Protein AF-A0A4P9YHD1-F1 (afdb_monomer_lite)

Organism: Rozella allomycis (strain CSF55) (NCBI:txid988480)

InterPro domains:
  IPR016024 Armadillo-type fold [SSF48371] (55-137)

Structure (mmCIF, N/CA/C/O backbone):
data_AF-A0A4P9YHD1-F1
#
_entry.id   AF-A0A4P9YHD1-F1
#
loop_
_atom_site.group_PDB
_atom_site.id
_atom_site.type_symbol
_atom_site.label_atom_id
_atom_site.label_alt_id
_atom_site.label_comp_id
_atom_site.label_asym_id
_atom_site.label_entity_id
_atom_site.label_seq_id
_atom_site.pdbx_PDB_ins_code
_atom_site.Cartn_x
_atom_site.Cartn_y
_atom_site.Cartn_z
_atom_site.occupancy
_atom_site.B_iso_or_equiv
_atom_site.auth_seq_id
_atom_site.auth_comp_id
_atom_site.auth_asym_id
_atom_site.auth_atom_id
_atom_site.pdbx_PDB_model_num
ATOM 1 N N . MET A 1 1 ? -24.245 -12.036 9.661 1.00 48.47 1 MET A N 1
ATOM 2 C CA . MET A 1 1 ? -23.601 -11.297 8.546 1.00 48.47 1 MET A CA 1
ATOM 3 C C . MET A 1 1 ? -22.104 -11.105 8.790 1.00 48.47 1 MET A C 1
ATOM 5 O O . MET A 1 1 ? -21.337 -11.558 7.953 1.00 48.47 1 MET A O 1
ATOM 9 N N . ASN A 1 2 ? -21.682 -10.546 9.935 1.00 51.69 2 ASN A N 1
ATOM 10 C CA . ASN A 1 2 ? -20.258 -10.314 10.263 1.00 51.69 2 ASN A CA 1
ATOM 11 C C . ASN A 1 2 ? -19.382 -11.577 10.197 1.00 51.69 2 ASN A C 1
ATOM 13 O O . ASN A 1 2 ? -18.277 -11.532 9.668 1.00 51.69 2 ASN A O 1
ATOM 17 N N . GLU A 1 3 ? -19.901 -12.717 10.653 1.00 52.56 3 GLU A N 1
ATOM 18 C CA . GLU A 1 3 ? -19.161 -13.985 10.692 1.00 52.56 3 GLU A CA 1
ATOM 19 C C . GLU A 1 3 ? -18.815 -14.524 9.288 1.00 52.56 3 GLU A C 1
ATOM 21 O O . GLU A 1 3 ? -17.704 -14.989 9.045 1.00 52.56 3 GLU A O 1
ATOM 26 N N . VAL A 1 4 ? -19.728 -14.360 8.322 1.00 53.47 4 VAL A N 1
ATOM 27 C CA . VAL A 1 4 ? -19.532 -14.774 6.921 1.00 53.47 4 VAL A CA 1
ATOM 28 C C . VAL A 1 4 ? -18.508 -13.874 6.226 1.00 53.47 4 VAL A C 1
ATOM 30 O O . VAL A 1 4 ? -17.632 -14.366 5.518 1.00 53.47 4 VAL A O 1
ATOM 33 N N . CYS A 1 5 ? -18.555 -12.560 6.468 1.00 52.31 5 CYS A N 1
ATOM 34 C CA . CYS A 1 5 ? -17.546 -11.633 5.954 1.00 52.31 5 CYS A CA 1
ATOM 35 C C . CYS A 1 5 ? -16.158 -11.928 6.548 1.00 52.31 5 CYS A C 1
ATOM 37 O O . CYS A 1 5 ? -15.180 -11.991 5.801 1.00 52.31 5 CYS A O 1
ATOM 39 N N . GLY A 1 6 ? -16.074 -12.195 7.856 1.00 55.16 6 GLY A N 1
ATOM 40 C CA . GLY A 1 6 ? -14.839 -12.606 8.526 1.00 55.16 6 GLY A CA 1
ATOM 41 C C . GLY A 1 6 ? -14.243 -13.889 7.939 1.00 55.16 6 GLY A C 1
ATOM 42 O O . GLY A 1 6 ? -13.042 -13.940 7.675 1.00 55.16 6 GLY A O 1
ATOM 43 N N . GLN A 1 7 ? -15.077 -14.890 7.638 1.00 56.91 7 GLN A N 1
ATOM 44 C CA . GLN A 1 7 ? -14.653 -16.142 7.000 1.00 56.91 7 GLN A CA 1
ATOM 45 C C . GLN A 1 7 ? -14.219 -15.966 5.539 1.00 56.91 7 GLN A C 1
ATOM 47 O O . GLN A 1 7 ? -13.187 -16.513 5.153 1.00 56.91 7 GLN A O 1
ATOM 52 N N . ILE A 1 8 ? -14.939 -15.174 4.735 1.00 56.19 8 ILE A N 1
ATOM 53 C CA . ILE A 1 8 ? -14.554 -14.857 3.345 1.00 56.19 8 ILE A CA 1
ATOM 54 C C . ILE A 1 8 ? -13.191 -14.168 3.321 1.00 56.19 8 ILE A C 1
ATOM 56 O O . ILE A 1 8 ? -12.336 -14.488 2.496 1.00 56.19 8 ILE A O 1
ATOM 60 N N . ILE A 1 9 ? -12.953 -13.259 4.261 1.00 56.78 9 ILE A N 1
ATOM 61 C CA . ILE A 1 9 ? -11.684 -12.546 4.328 1.00 56.78 9 ILE A CA 1
ATO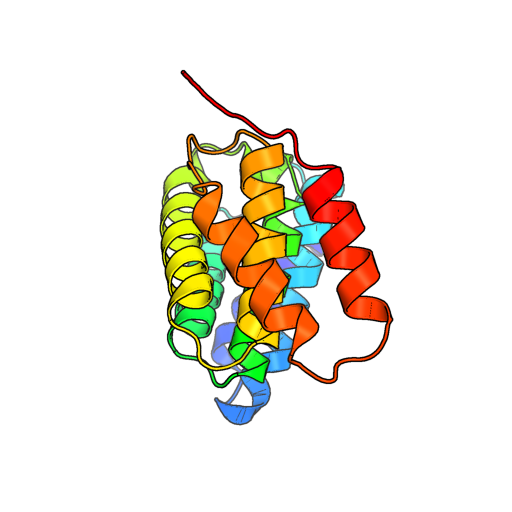M 62 C C . ILE A 1 9 ? -10.588 -13.475 4.835 1.00 56.78 9 ILE A C 1
ATOM 64 O O . ILE A 1 9 ? -9.523 -13.508 4.228 1.00 56.78 9 ILE A O 1
ATOM 68 N N . ARG A 1 10 ? -10.855 -14.328 5.829 1.00 58.41 10 ARG A N 1
ATOM 69 C CA . ARG A 1 10 ? -9.935 -15.411 6.210 1.00 58.41 10 ARG A CA 1
ATOM 70 C C . ARG A 1 10 ? -9.559 -16.285 5.014 1.00 58.41 10 ARG A C 1
ATOM 72 O O . ARG A 1 10 ? -8.376 -16.518 4.809 1.00 58.41 10 ARG A O 1
ATOM 79 N N . LEU A 1 11 ? -10.522 -16.702 4.193 1.00 57.47 11 LEU A N 1
ATOM 80 C CA . LEU A 1 11 ? -10.290 -17.518 2.993 1.00 57.47 11 LEU A CA 1
ATOM 81 C C . LEU A 1 11 ? -9.457 -16.780 1.936 1.00 57.47 11 LEU A C 1
ATOM 83 O O . LEU A 1 11 ? -8.527 -17.351 1.367 1.00 57.47 11 LEU A O 1
ATOM 87 N N . CYS A 1 12 ? -9.718 -15.494 1.705 1.00 58.03 12 CYS A N 1
ATOM 88 C CA . CYS A 1 12 ? -8.925 -14.693 0.774 1.00 58.03 12 CYS A CA 1
ATOM 89 C C . CYS A 1 12 ? -7.511 -14.386 1.296 1.00 58.03 12 CYS A C 1
ATOM 91 O O . CYS A 1 12 ? -6.570 -14.337 0.503 1.00 58.03 12 CYS A O 1
ATOM 93 N N . LEU A 1 13 ? -7.338 -14.225 2.612 1.00 56.81 13 LEU A N 1
ATOM 94 C CA . LEU A 1 13 ? -6.037 -14.041 3.261 1.00 56.81 13 LEU A CA 1
ATOM 95 C C . LEU A 1 13 ? -5.254 -15.368 3.382 1.00 56.81 13 LEU A C 1
ATOM 97 O O . LEU A 1 13 ? -4.023 -15.355 3.376 1.00 56.81 13 LEU A O 1
ATOM 101 N N . LEU A 1 14 ? -5.948 -16.514 3.418 1.00 58.78 14 LEU A N 1
ATOM 102 C CA . LEU A 1 14 ? -5.383 -17.869 3.320 1.00 58.78 14 LEU A CA 1
ATOM 103 C C . LEU A 1 14 ? -4.933 -18.229 1.903 1.00 58.78 14 LEU A C 1
ATOM 105 O O . LEU A 1 14 ? -4.063 -19.081 1.749 1.00 58.78 14 LEU A O 1
ATOM 109 N N . GLY A 1 15 ? -5.440 -17.538 0.875 1.00 53.22 15 GLY A N 1
ATOM 110 C CA . GLY A 1 15 ? -5.019 -17.718 -0.518 1.00 53.22 15 GLY A CA 1
ATOM 111 C C . GLY A 1 15 ? -3.496 -17.683 -0.716 1.00 53.22 15 GLY A C 1
ATOM 112 O O . GLY A 1 15 ? -2.980 -18.299 -1.641 1.00 53.22 15 GLY A O 1
ATOM 113 N N . LYS A 1 16 ? -2.753 -17.065 0.211 1.00 53.22 16 LYS A N 1
ATOM 114 C CA . LYS A 1 16 ? -1.285 -17.076 0.326 1.00 53.22 16 LYS A CA 1
ATOM 115 C C . LYS A 1 16 ? -0.632 -18.463 0.141 1.00 53.22 16 LYS A C 1
ATOM 117 O O . LYS A 1 16 ? 0.528 -18.504 -0.257 1.00 53.22 16 LYS A O 1
ATOM 122 N N . THR A 1 17 ? -1.339 -19.569 0.399 1.00 50.41 17 THR A N 1
ATOM 123 C CA . THR A 1 17 ? -0.821 -20.949 0.286 1.00 50.41 17 THR A CA 1
ATOM 124 C C . THR A 1 17 ? -1.097 -21.652 -1.049 1.00 50.41 17 THR A C 1
ATOM 126 O O . THR A 1 17 ? -0.499 -22.693 -1.298 1.00 50.41 17 THR A O 1
ATOM 129 N N . VAL A 1 18 ? -1.961 -21.112 -1.919 1.00 48.69 18 VAL A N 1
ATOM 130 C CA . VAL A 1 18 ? -2.447 -21.826 -3.125 1.00 48.69 18 VAL A CA 1
ATOM 131 C C . VAL A 1 18 ? -1.884 -21.251 -4.430 1.00 48.69 18 VAL A C 1
ATOM 133 O O . VAL A 1 18 ? -1.933 -21.892 -5.478 1.00 48.69 18 VAL A O 1
ATOM 136 N N . PHE A 1 19 ? -1.322 -20.042 -4.400 1.00 49.66 19 PHE A N 1
ATOM 137 C CA . PHE A 1 19 ? -0.938 -19.340 -5.621 1.00 49.66 19 PHE A CA 1
ATOM 138 C C . PHE A 1 19 ? 0.540 -19.520 -5.963 1.00 49.66 19 PHE A C 1
ATOM 140 O O . PHE A 1 19 ? 1.425 -18.999 -5.287 1.00 49.66 19 PHE A O 1
ATOM 147 N N . ASP A 1 20 ? 0.788 -20.208 -7.078 1.00 51.38 20 ASP A N 1
ATOM 148 C CA . ASP A 1 20 ? 2.100 -20.281 -7.713 1.00 51.38 20 ASP A CA 1
ATOM 149 C C . ASP A 1 20 ? 2.597 -18.869 -8.089 1.00 51.38 20 ASP A C 1
ATOM 151 O O . ASP A 1 20 ? 1.801 -17.968 -8.391 1.00 51.38 20 ASP A O 1
ATOM 155 N N . SER A 1 21 ? 3.916 -18.674 -8.085 1.00 52.84 21 SER A N 1
ATOM 156 C CA . SER A 1 21 ? 4.628 -17.393 -8.247 1.00 52.84 21 SER A CA 1
ATOM 157 C C . SER A 1 21 ? 4.187 -16.562 -9.466 1.00 52.84 21 SER A C 1
ATOM 159 O O . SER A 1 21 ? 4.217 -15.328 -9.435 1.00 52.84 21 SER A O 1
ATOM 161 N N . LYS A 1 22 ? 3.696 -17.224 -10.521 1.00 53.00 22 LYS A N 1
ATOM 162 C CA . LYS A 1 22 ? 3.168 -16.606 -11.751 1.00 53.00 22 LYS A CA 1
ATOM 163 C C . LYS A 1 22 ? 1.755 -16.017 -11.601 1.00 53.00 22 LYS A C 1
ATOM 165 O O . LYS A 1 22 ? 1.354 -15.181 -12.409 1.00 53.00 22 LYS A O 1
ATOM 170 N N . SER A 1 23 ? 1.002 -16.401 -10.569 1.00 61.12 23 SER A N 1
ATOM 171 C CA . SER A 1 23 ? -0.403 -16.006 -10.362 1.00 61.12 23 SER A CA 1
ATOM 172 C C . SER A 1 23 ? -0.626 -14.988 -9.234 1.00 61.12 23 SER A C 1
ATOM 174 O O . SER A 1 23 ? -1.745 -14.494 -9.082 1.00 61.12 23 SER A O 1
ATOM 176 N N . LEU A 1 24 ? 0.434 -14.580 -8.520 1.00 67.31 24 LEU A N 1
ATOM 177 C CA . LEU A 1 24 ? 0.394 -13.706 -7.327 1.00 67.31 24 LEU A CA 1
ATOM 178 C C . LEU A 1 24 ? -0.240 -12.318 -7.544 1.00 67.31 24 LEU A C 1
ATOM 180 O O . LEU A 1 24 ? -0.561 -11.614 -6.587 1.00 67.31 24 LEU A O 1
ATOM 184 N N . SER A 1 25 ? -0.489 -11.932 -8.795 1.00 67.31 25 SER A N 1
ATOM 185 C CA . SER A 1 25 ? -1.193 -10.695 -9.132 1.00 67.31 25 SER A CA 1
ATOM 186 C C . SER A 1 25 ? -2.681 -10.702 -8.730 1.00 67.31 25 SER A C 1
ATOM 188 O O . SER A 1 25 ? -3.173 -9.673 -8.263 1.00 67.31 25 SER A O 1
ATOM 190 N N . HIS A 1 26 ? -3.397 -11.825 -8.848 1.00 76.56 26 HIS A N 1
ATOM 191 C CA . HIS A 1 26 ? -4.824 -11.913 -8.484 1.00 76.56 26 HIS A CA 1
ATOM 192 C C . HIS A 1 26 ? -5.068 -11.896 -6.967 1.00 76.56 26 HIS A C 1
ATOM 194 O O . HIS A 1 26 ? -5.940 -11.146 -6.525 1.00 76.56 26 HIS A O 1
ATOM 200 N N . PRO A 1 27 ? -4.279 -12.620 -6.151 1.00 76.19 27 PRO A N 1
ATOM 201 C CA . PRO A 1 27 ? -4.409 -12.600 -4.695 1.00 76.19 27 PRO A CA 1
ATOM 202 C C . PRO A 1 27 ? -4.184 -11.211 -4.114 1.00 76.19 27 PRO A C 1
ATOM 204 O O . PRO A 1 27 ? -4.963 -10.764 -3.282 1.00 76.19 27 PRO A O 1
ATOM 207 N N . LEU A 1 28 ? -3.177 -10.478 -4.602 1.00 81.94 28 LEU A N 1
ATOM 208 C CA . LEU A 1 28 ? -2.948 -9.102 -4.162 1.00 81.94 28 LEU A CA 1
ATOM 209 C C . LEU A 1 28 ? -4.144 -8.208 -4.472 1.00 81.94 28 LEU A C 1
ATOM 211 O O . LEU A 1 28 ? -4.556 -7.443 -3.607 1.00 81.94 28 LEU A O 1
ATOM 215 N N . ARG A 1 29 ? -4.742 -8.343 -5.662 1.00 82.62 29 ARG A N 1
ATOM 216 C CA . ARG A 1 29 ? -5.945 -7.588 -6.031 1.00 82.62 29 ARG A CA 1
ATOM 217 C C . ARG A 1 29 ? -7.131 -7.935 -5.129 1.00 82.62 29 ARG A C 1
ATOM 219 O O . ARG A 1 29 ? -7.826 -7.024 -4.694 1.00 82.62 29 ARG A O 1
ATOM 226 N N . ALA A 1 30 ? -7.332 -9.214 -4.815 1.00 82.00 30 ALA A N 1
ATOM 227 C CA . ALA A 1 30 ? -8.370 -9.650 -3.884 1.00 82.00 30 ALA A CA 1
ATOM 228 C C . ALA A 1 30 ? -8.151 -9.070 -2.476 1.00 82.00 30 ALA A C 1
ATOM 230 O O . ALA A 1 30 ? -9.067 -8.466 -1.920 1.00 82.00 30 ALA A O 1
ATOM 231 N N . ILE A 1 31 ? -6.922 -9.158 -1.949 1.00 83.75 31 ILE A N 1
ATOM 232 C CA . ILE A 1 31 ? -6.536 -8.544 -0.669 1.00 83.75 31 ILE A CA 1
ATOM 233 C C . ILE A 1 31 ? -6.822 -7.040 -0.702 1.00 83.75 31 ILE A C 1
ATOM 235 O O . ILE A 1 31 ? -7.469 -6.519 0.197 1.00 83.75 31 ILE A O 1
ATOM 239 N N . GLY A 1 32 ? -6.407 -6.337 -1.756 1.00 85.56 32 GLY A N 1
ATOM 240 C CA . GLY A 1 32 ? -6.655 -4.906 -1.900 1.00 85.56 32 GLY A CA 1
ATOM 241 C C . GLY A 1 32 ? -8.143 -4.565 -1.892 1.00 85.56 32 GLY A C 1
ATOM 242 O O . GLY A 1 32 ? -8.549 -3.625 -1.211 1.00 85.56 32 GLY A O 1
ATOM 243 N N . SER A 1 33 ? -8.974 -5.301 -2.632 1.00 85.25 33 SER A N 1
ATOM 244 C CA . SER A 1 33 ? -10.428 -5.086 -2.640 1.00 85.25 33 SER A CA 1
ATOM 245 C C . SER A 1 33 ? -11.036 -5.276 -1.256 1.00 85.25 33 SER A C 1
ATOM 247 O O . SER A 1 33 ? -11.872 -4.476 -0.844 1.00 85.25 33 SER A O 1
ATOM 249 N N . ILE A 1 34 ? -10.570 -6.286 -0.522 1.00 82.81 34 ILE A N 1
ATOM 250 C CA . ILE A 1 34 ? -10.979 -6.530 0.857 1.00 82.81 34 ILE A CA 1
ATOM 251 C C . ILE A 1 34 ? -10.590 -5.357 1.748 1.00 82.81 34 ILE A C 1
ATOM 253 O O . ILE A 1 34 ? -11.465 -4.800 2.397 1.00 82.81 34 ILE A O 1
ATOM 257 N N . LEU A 1 35 ? -9.323 -4.932 1.739 1.00 84.81 35 LEU A N 1
ATOM 258 C CA . LEU A 1 35 ? -8.827 -3.837 2.584 1.00 84.81 35 LEU A CA 1
ATOM 259 C C . LEU A 1 35 ? -9.625 -2.540 2.385 1.00 84.81 35 LEU A C 1
ATOM 261 O O . LEU A 1 35 ? -9.869 -1.822 3.355 1.00 84.81 35 LEU A O 1
ATOM 265 N N . LYS A 1 36 ? -10.098 -2.288 1.156 1.00 85.38 36 LYS A N 1
ATOM 266 C CA . LYS A 1 36 ? -10.948 -1.135 0.829 1.00 85.38 36 LYS A CA 1
ATOM 267 C C . LYS A 1 36 ? -12.278 -1.148 1.584 1.00 85.38 36 LYS A C 1
ATOM 269 O O . LYS A 1 36 ? -12.726 -0.102 2.033 1.00 85.38 36 LYS A O 1
ATOM 274 N N . VAL A 1 37 ? -12.920 -2.312 1.682 1.00 78.00 37 VAL A N 1
ATOM 275 C CA . VAL A 1 37 ? -14.273 -2.454 2.252 1.00 78.00 37 VAL A CA 1
ATOM 276 C C . VAL A 1 37 ? -14.262 -2.911 3.711 1.00 78.00 37 VAL A C 1
ATOM 278 O O . VAL A 1 37 ? -15.270 -2.805 4.404 1.00 78.00 37 VAL A O 1
ATOM 281 N N . TYR A 1 38 ? -13.118 -3.405 4.187 1.00 71.38 38 TYR A N 1
ATOM 282 C CA . TYR A 1 38 ? -12.973 -4.098 5.463 1.00 71.38 38 TYR A CA 1
ATOM 283 C C . TYR A 1 38 ? -13.504 -3.287 6.650 1.00 71.38 38 TYR A C 1
ATOM 285 O O . TYR A 1 38 ? -14.278 -3.793 7.447 1.00 71.38 38 TYR A O 1
ATOM 293 N N . GLY A 1 39 ? -13.158 -2.003 6.725 1.00 62.84 39 GLY A N 1
ATOM 294 C CA . GLY A 1 39 ? -13.551 -1.118 7.825 1.00 62.84 39 GLY A CA 1
ATOM 295 C C . GLY A 1 39 ? -14.942 -0.512 7.660 1.00 62.84 39 GLY A C 1
ATOM 296 O O . GLY A 1 39 ? -15.443 0.104 8.592 1.00 62.84 39 GLY A O 1
ATOM 297 N N . THR A 1 40 ? -15.567 -0.665 6.492 1.00 68.44 40 THR A N 1
ATOM 298 C CA . THR A 1 40 ? -16.931 -0.184 6.235 1.00 68.44 40 THR A CA 1
ATOM 299 C C . THR A 1 40 ? -17.972 -1.179 6.739 1.00 68.44 40 THR A C 1
ATOM 301 O O . THR A 1 40 ? -19.020 -0.768 7.225 1.00 68.44 40 THR A O 1
ATOM 304 N N . PHE A 1 41 ? -17.686 -2.480 6.631 1.00 67.62 41 PHE A N 1
ATOM 305 C CA . PHE A 1 41 ? -18.651 -3.539 6.945 1.00 67.62 41 PHE A CA 1
ATOM 306 C C . PHE A 1 41 ? -18.302 -4.356 8.190 1.00 67.62 41 PHE A C 1
ATOM 308 O O . PHE A 1 41 ? -19.169 -5.054 8.708 1.00 67.62 41 PHE A O 1
ATOM 315 N N . ILE A 1 42 ? -17.057 -4.296 8.668 1.00 67.12 42 ILE A N 1
ATOM 316 C CA . ILE A 1 42 ? -16.589 -5.087 9.808 1.00 67.12 42 ILE A CA 1
ATOM 317 C C . ILE A 1 42 ? -16.087 -4.128 10.878 1.00 67.12 42 ILE A C 1
ATOM 319 O O . IL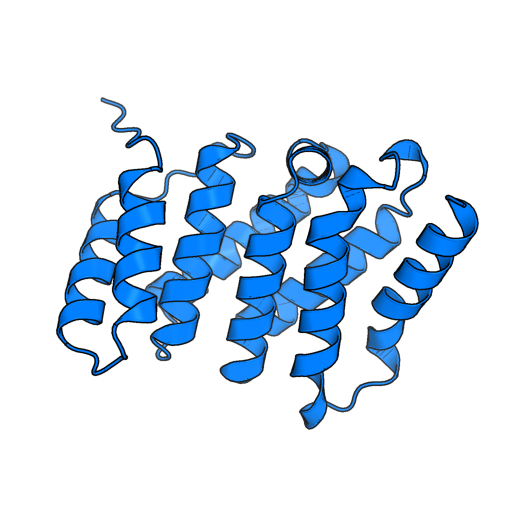E A 1 42 ? -15.260 -3.252 10.611 1.00 67.12 42 ILE A O 1
ATOM 323 N N . LYS A 1 43 ? -16.609 -4.290 12.096 1.00 70.25 43 LYS A N 1
ATOM 324 C CA . LYS A 1 43 ? -16.085 -3.576 13.257 1.00 70.25 43 LYS A CA 1
ATOM 325 C C . LYS A 1 43 ? -14.670 -4.047 13.521 1.00 70.25 43 LYS A C 1
ATOM 327 O O . LYS A 1 43 ? -14.380 -5.232 13.416 1.00 70.25 43 LYS A O 1
ATOM 332 N N . ILE A 1 44 ? -13.801 -3.126 13.905 1.00 69.62 44 ILE A N 1
ATOM 333 C CA . ILE A 1 44 ? -12.392 -3.439 14.128 1.00 69.62 44 ILE A CA 1
ATOM 334 C C . ILE A 1 44 ? -12.181 -4.482 15.239 1.00 69.62 44 ILE A C 1
ATOM 336 O O . ILE A 1 44 ? -11.191 -5.203 15.208 1.00 69.62 44 ILE A O 1
ATOM 340 N N . GLU A 1 45 ? -13.124 -4.598 16.182 1.00 72.88 45 GLU A N 1
ATOM 341 C CA . GLU A 1 45 ? -13.110 -5.626 17.231 1.00 72.88 45 GLU A CA 1
ATOM 342 C C . GLU A 1 45 ? -13.326 -7.050 16.688 1.00 72.88 45 GLU A C 1
ATOM 344 O O . GLU A 1 45 ? -12.829 -8.008 17.272 1.00 72.88 45 GLU A O 1
ATOM 349 N N . ASP A 1 46 ? -14.018 -7.189 15.553 1.00 71.62 46 ASP A N 1
ATOM 350 C CA . ASP A 1 46 ? -14.322 -8.476 14.911 1.00 71.62 46 ASP A CA 1
ATOM 351 C C . ASP A 1 46 ? -13.190 -8.931 13.962 1.00 71.62 46 ASP A C 1
ATOM 353 O O . ASP A 1 46 ? -13.310 -9.924 13.237 1.00 71.62 46 ASP A O 1
ATOM 357 N N . VAL A 1 47 ? -12.088 -8.178 13.919 1.00 73.50 47 VAL A N 1
ATOM 358 C CA . VAL A 1 47 ? -10.969 -8.394 13.001 1.00 73.50 47 VAL A CA 1
ATOM 359 C C . VAL A 1 47 ? -9.941 -9.333 13.617 1.00 73.50 47 VAL A C 1
ATOM 361 O O . VAL A 1 47 ? -9.383 -9.071 14.679 1.00 73.50 47 VAL A O 1
ATOM 364 N N . ASP A 1 48 ? -9.594 -10.387 12.877 1.00 79.44 48 ASP A N 1
ATOM 365 C CA . ASP A 1 48 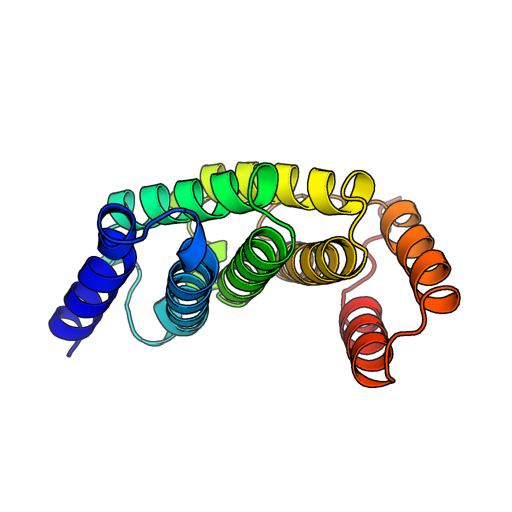? -8.421 -11.220 13.155 1.00 79.44 48 ASP A CA 1
ATOM 366 C C . ASP A 1 48 ? -7.143 -10.429 12.807 1.00 79.44 48 ASP A C 1
ATOM 368 O O . ASP A 1 48 ? -6.583 -10.528 11.709 1.00 79.44 48 ASP A O 1
ATOM 372 N N . LEU A 1 49 ? -6.732 -9.557 13.733 1.00 80.38 49 LEU A N 1
ATOM 373 C CA . LEU A 1 49 ? -5.603 -8.639 13.574 1.00 80.38 49 LEU A CA 1
ATOM 374 C C . LEU A 1 49 ? -4.273 -9.356 13.250 1.00 80.38 49 LEU A C 1
ATOM 376 O O . LEU A 1 49 ? -3.568 -8.883 12.353 1.00 80.38 49 LEU A O 1
ATOM 380 N N . PRO A 1 50 ? -3.927 -10.506 13.869 1.00 82.62 50 PRO A N 1
ATOM 381 C CA . PRO A 1 50 ? -2.757 -11.289 13.466 1.00 82.62 50 PRO A CA 1
ATOM 382 C C . PRO A 1 50 ? -2.806 -11.752 12.003 1.00 82.62 50 PRO A C 1
ATOM 384 O O . PRO A 1 50 ? -1.814 -11.632 11.274 1.00 82.62 50 PRO A O 1
ATOM 387 N N . GLN A 1 51 ? -3.957 -12.248 11.535 1.00 80.44 51 GLN A N 1
ATOM 388 C CA . GLN A 1 51 ? -4.110 -12.678 10.143 1.00 80.44 51 GLN A CA 1
ATOM 389 C C . GLN A 1 51 ? -4.026 -11.492 9.172 1.00 80.44 51 GLN A C 1
ATOM 391 O O . GLN A 1 51 ? -3.416 -11.601 8.098 1.00 80.44 51 GLN A O 1
ATOM 396 N N . LEU A 1 52 ? -4.602 -10.348 9.545 1.00 83.25 52 LEU A N 1
ATOM 397 C CA . LEU A 1 52 ? -4.481 -9.108 8.785 1.00 83.25 52 LEU A CA 1
ATOM 398 C C . LEU A 1 52 ? -3.012 -8.679 8.669 1.00 83.25 52 LEU A C 1
ATOM 400 O O . LEU A 1 52 ? -2.537 -8.472 7.553 1.00 83.25 52 LEU A O 1
ATOM 404 N N . SER A 1 53 ? -2.267 -8.646 9.776 1.00 85.62 53 SER A N 1
ATOM 405 C CA . SER A 1 53 ? -0.835 -8.310 9.785 1.00 85.62 53 SER A CA 1
ATOM 406 C C . SER A 1 53 ? -0.010 -9.259 8.899 1.00 85.62 53 SER A C 1
ATOM 408 O O . SER A 1 53 ? 0.756 -8.816 8.043 1.00 85.62 53 SER A O 1
ATOM 410 N N . SER A 1 54 ? -0.253 -10.576 8.961 1.00 84.44 54 SER A N 1
ATOM 411 C CA . SER A 1 54 ? 0.384 -11.556 8.054 1.00 84.44 54 SER A CA 1
ATOM 412 C C . SER A 1 54 ? 0.099 -11.277 6.570 1.00 84.44 54 SER A C 1
ATOM 414 O O . SER A 1 54 ? 0.938 -11.521 5.690 1.00 84.44 54 SER A O 1
ATOM 416 N N . SER A 1 55 ? -1.087 -10.758 6.271 1.00 85.19 55 SER A N 1
ATOM 417 C CA . SER A 1 55 ? -1.499 -10.408 4.912 1.00 85.19 55 SER A CA 1
ATOM 418 C C . SER A 1 55 ? -0.855 -9.110 4.442 1.00 85.19 55 SER A C 1
ATOM 420 O O . SER A 1 55 ? -0.393 -9.032 3.304 1.00 85.19 55 SER A O 1
ATOM 422 N N . LEU A 1 56 ? -0.729 -8.126 5.330 1.00 89.75 56 LEU A N 1
ATOM 423 C CA . LEU A 1 56 ? 0.032 -6.903 5.086 1.00 89.75 56 LEU A CA 1
ATOM 424 C C . LEU A 1 56 ? 1.516 -7.207 4.847 1.00 89.75 56 LEU A C 1
ATOM 426 O O . LEU A 1 56 ? 2.087 -6.714 3.876 1.00 89.75 56 LEU A O 1
ATOM 430 N N . ALA A 1 57 ? 2.114 -8.117 5.618 1.00 89.25 57 ALA A N 1
ATOM 431 C CA . ALA A 1 57 ? 3.477 -8.590 5.380 1.00 89.25 57 ALA A CA 1
ATOM 432 C C . ALA A 1 57 ? 3.633 -9.267 4.003 1.00 89.25 57 ALA A C 1
ATOM 434 O O . ALA A 1 57 ? 4.660 -9.121 3.339 1.00 89.25 57 ALA A O 1
ATOM 435 N N . PHE A 1 58 ? 2.609 -9.988 3.531 1.00 87.50 58 PHE A N 1
ATOM 436 C CA . PHE A 1 58 ? 2.603 -10.561 2.181 1.00 87.50 58 PHE A CA 1
ATOM 437 C C . PHE A 1 58 ? 2.530 -9.491 1.090 1.00 87.50 58 PHE A C 1
ATOM 439 O O . PHE A 1 58 ? 3.252 -9.591 0.094 1.00 87.50 58 PHE A O 1
ATOM 446 N N . VAL A 1 59 ? 1.680 -8.477 1.273 1.00 91.50 59 VAL A N 1
ATOM 447 C CA . VAL A 1 59 ? 1.621 -7.312 0.380 1.00 91.50 59 VAL A CA 1
ATOM 448 C C . VAL A 1 59 ? 2.988 -6.631 0.340 1.00 91.50 59 VAL A C 1
ATOM 450 O O . VAL A 1 59 ? 3.512 -6.423 -0.752 1.00 91.50 59 VAL A O 1
ATOM 453 N N . ASN A 1 60 ? 3.610 -6.397 1.499 1.00 93.69 60 ASN A N 1
ATOM 454 C CA . ASN A 1 60 ? 4.918 -5.753 1.594 1.00 93.69 60 ASN A CA 1
ATOM 455 C C . ASN A 1 60 ? 6.018 -6.535 0.867 1.00 93.69 60 ASN A C 1
ATOM 457 O O . ASN A 1 60 ? 6.709 -5.996 0.007 1.00 93.69 60 ASN A O 1
ATOM 461 N N . LYS A 1 61 ? 6.113 -7.845 1.119 1.00 91.50 61 LYS A N 1
ATOM 462 C CA . LYS A 1 61 ? 7.079 -8.719 0.436 1.00 91.50 61 LYS A CA 1
ATOM 463 C C . LYS A 1 61 ? 6.953 -8.631 -1.089 1.00 91.50 61 LYS A C 1
ATOM 465 O O . LYS A 1 61 ? 7.949 -8.619 -1.809 1.00 91.50 61 LYS A O 1
ATOM 470 N N . ASN A 1 62 ? 5.722 -8.600 -1.598 1.00 90.75 62 ASN A N 1
ATOM 471 C CA . ASN A 1 62 ? 5.466 -8.536 -3.035 1.00 90.75 62 ASN A CA 1
ATOM 472 C C . ASN A 1 62 ? 5.656 -7.137 -3.624 1.00 90.75 62 ASN A C 1
ATOM 474 O O . ASN A 1 62 ? 5.962 -7.029 -4.810 1.00 90.75 62 ASN A O 1
ATOM 478 N N . LEU A 1 63 ? 5.495 -6.092 -2.817 1.00 93.56 63 LEU A N 1
ATOM 479 C CA . LEU A 1 63 ? 5.845 -4.727 -3.183 1.00 93.56 63 LEU A CA 1
ATOM 480 C C . LEU A 1 63 ? 7.361 -4.603 -3.419 1.00 93.56 63 LEU A C 1
ATOM 482 O O . LEU A 1 63 ? 7.777 -4.049 -4.434 1.00 93.56 63 LEU A O 1
ATOM 486 N N . GLU A 1 64 ? 8.176 -5.194 -2.545 1.00 91.00 64 GLU A N 1
ATOM 487 C CA . GLU A 1 64 ? 9.643 -5.119 -2.615 1.00 91.00 64 GLU A CA 1
ATOM 488 C C . GLU A 1 64 ? 10.250 -6.039 -3.679 1.00 91.00 64 GLU A C 1
ATOM 490 O O . GLU A 1 64 ? 11.183 -5.649 -4.386 1.00 91.00 64 GLU A O 1
ATOM 495 N N . HIS A 1 65 ? 9.716 -7.256 -3.818 1.00 88.25 65 HIS A N 1
ATOM 496 C CA . HIS A 1 65 ? 10.378 -8.321 -4.578 1.00 88.25 65 HIS A CA 1
ATOM 497 C C . HIS A 1 65 ? 9.563 -8.885 -5.747 1.00 88.25 65 HIS A C 1
ATOM 499 O O . HIS A 1 65 ? 10.110 -9.635 -6.552 1.00 88.25 65 HIS A O 1
ATOM 505 N N . GLY A 1 66 ? 8.281 -8.538 -5.892 1.00 88.19 66 GLY A N 1
ATOM 506 C CA . GLY A 1 66 ? 7.442 -9.079 -6.967 1.00 88.19 66 GLY A CA 1
ATOM 507 C C . GLY A 1 66 ? 7.879 -8.627 -8.372 1.00 88.19 66 GLY A C 1
ATOM 508 O O . GLY A 1 66 ? 8.611 -7.647 -8.511 1.00 88.19 66 GLY A O 1
ATOM 509 N N . PRO A 1 67 ? 7.414 -9.271 -9.457 1.00 90.00 67 PRO A N 1
ATOM 510 C CA . PRO A 1 67 ? 7.518 -8.697 -10.802 1.00 90.00 67 PRO A CA 1
ATOM 511 C C . PRO A 1 67 ? 6.657 -7.426 -10.917 1.00 90.00 67 PRO A C 1
ATOM 513 O O . PRO A 1 67 ? 5.734 -7.229 -10.128 1.00 90.00 67 PRO A O 1
ATOM 516 N N . PHE A 1 68 ? 6.898 -6.563 -11.912 1.00 90.62 68 PHE A N 1
ATOM 517 C CA . PHE A 1 68 ? 6.279 -5.224 -11.971 1.00 90.62 68 PHE A CA 1
ATOM 518 C C . PHE A 1 68 ? 4.750 -5.210 -11.846 1.00 90.62 68 PHE A C 1
ATOM 520 O O . PHE A 1 68 ? 4.211 -4.411 -11.087 1.00 90.62 68 PHE A O 1
ATOM 527 N N . LYS A 1 69 ? 4.036 -6.126 -12.515 1.00 89.75 69 LYS A N 1
ATOM 528 C CA . LYS A 1 69 ? 2.569 -6.240 -12.386 1.00 89.75 69 LYS A CA 1
ATOM 529 C C . LYS A 1 69 ? 2.137 -6.587 -10.955 1.00 89.75 69 LYS A C 1
ATOM 531 O O . LYS A 1 69 ? 1.133 -6.074 -10.467 1.00 89.75 69 LYS A O 1
ATOM 536 N N . THR A 1 70 ? 2.898 -7.446 -10.287 1.00 90.19 70 THR A N 1
ATOM 537 C CA . THR A 1 70 ? 2.671 -7.838 -8.893 1.00 90.19 70 THR A CA 1
ATOM 538 C C . THR A 1 70 ? 2.973 -6.674 -7.950 1.00 90.19 70 THR A C 1
ATOM 540 O O . THR A 1 70 ? 2.137 -6.381 -7.103 1.00 90.19 70 THR A O 1
ATOM 543 N N . ARG A 1 71 ? 4.082 -5.943 -8.144 1.00 93.25 71 ARG A N 1
ATOM 544 C CA . ARG A 1 71 ? 4.390 -4.728 -7.362 1.00 93.25 71 ARG A CA 1
ATOM 545 C C . ARG A 1 71 ? 3.321 -3.656 -7.530 1.00 93.25 71 ARG A C 1
ATOM 547 O O . ARG A 1 71 ? 2.888 -3.072 -6.546 1.00 93.25 71 ARG A O 1
ATOM 554 N N . TRP A 1 72 ? 2.849 -3.442 -8.759 1.00 94.12 72 TRP A N 1
ATOM 555 C CA . TRP A 1 72 ? 1.766 -2.499 -9.037 1.00 94.12 72 TRP A CA 1
ATOM 556 C C . TRP A 1 72 ? 0.487 -2.883 -8.286 1.00 94.12 72 TRP A C 1
ATOM 558 O O . TRP A 1 72 ? -0.110 -2.041 -7.621 1.00 94.12 72 TRP A O 1
ATOM 568 N N . ASN A 1 73 ? 0.093 -4.162 -8.321 1.00 92.38 73 ASN A N 1
ATOM 569 C CA . ASN A 1 73 ? -1.063 -4.634 -7.555 1.00 92.38 73 ASN A CA 1
ATOM 570 C C . ASN A 1 73 ? -0.835 -4.521 -6.040 1.00 92.38 73 ASN A C 1
ATOM 572 O O . ASN A 1 73 ? -1.771 -4.165 -5.337 1.00 92.38 73 ASN A O 1
ATOM 576 N N . ALA A 1 74 ? 0.375 -4.781 -5.535 1.00 93.56 74 ALA A N 1
ATOM 577 C CA . ALA A 1 74 ? 0.698 -4.590 -4.122 1.00 93.56 74 ALA A CA 1
ATOM 578 C C . ALA A 1 74 ? 0.550 -3.116 -3.710 1.00 93.56 74 ALA A C 1
ATOM 580 O O . ALA A 1 74 ? -0.155 -2.821 -2.749 1.00 93.56 74 ALA A O 1
ATOM 581 N N . ALA A 1 75 ? 1.108 -2.186 -4.492 1.00 95.12 75 ALA A N 1
ATOM 582 C CA . ALA A 1 75 ? 0.953 -0.749 -4.271 1.00 95.12 75 ALA A CA 1
ATOM 583 C C . ALA A 1 75 ? -0.521 -0.310 -4.361 1.00 95.12 75 ALA A C 1
ATOM 585 O O . ALA A 1 75 ? -0.980 0.508 -3.562 1.00 95.12 75 ALA A O 1
ATOM 586 N N . LYS A 1 76 ? -1.303 -0.899 -5.276 1.00 94.38 76 LYS A N 1
ATOM 587 C CA . LYS A 1 76 ? -2.752 -0.670 -5.360 1.00 94.38 76 LYS A CA 1
ATOM 588 C C . LYS A 1 76 ? -3.491 -1.177 -4.117 1.00 94.38 76 LYS A C 1
ATOM 590 O O . LYS A 1 76 ? -4.420 -0.523 -3.649 1.00 94.38 76 LYS A O 1
ATOM 595 N N . SER A 1 77 ? -3.079 -2.308 -3.553 1.00 93.25 77 SER A N 1
ATOM 596 C CA . SER A 1 77 ? -3.627 -2.810 -2.291 1.00 93.25 77 SER A CA 1
ATOM 597 C C . SER A 1 77 ? -3.291 -1.894 -1.120 1.00 93.25 77 SER A C 1
ATOM 599 O O . SER A 1 77 ? -4.162 -1.658 -0.286 1.00 93.25 77 SER A O 1
ATOM 601 N N . CYS A 1 78 ? -2.092 -1.304 -1.098 1.00 94.44 78 CYS A N 1
ATOM 602 C CA . CYS A 1 78 ? -1.741 -0.267 -0.128 1.00 94.44 78 CYS A CA 1
ATOM 603 C C . CYS A 1 78 ? -2.609 0.988 -0.292 1.00 94.44 78 CYS A C 1
ATOM 605 O O . CYS A 1 78 ? -3.095 1.512 0.701 1.00 94.44 78 CYS A O 1
ATOM 607 N N . GLN A 1 79 ? -2.886 1.437 -1.523 1.00 92.88 79 GLN A N 1
ATOM 608 C CA . GLN A 1 79 ? -3.831 2.540 -1.757 1.00 92.88 79 GLN A CA 1
ATOM 609 C C . GLN A 1 79 ? -5.199 2.240 -1.125 1.00 92.88 79 GLN A C 1
ATOM 611 O O . GLN A 1 79 ? -5.782 3.091 -0.456 1.00 92.88 79 GLN A O 1
ATOM 616 N N . ASN A 1 80 ? -5.713 1.026 -1.320 1.00 91.69 80 ASN A N 1
ATOM 617 C CA . ASN A 1 80 ? -6.997 0.619 -0.759 1.00 91.69 80 ASN A CA 1
ATOM 618 C C . ASN A 1 80 ? -6.972 0.525 0.774 1.00 91.69 80 ASN A C 1
ATOM 620 O O . ASN A 1 80 ? -7.926 0.965 1.410 1.00 91.69 80 ASN A O 1
ATOM 624 N N . LEU A 1 81 ? -5.887 0.004 1.358 1.00 90.38 81 LEU A N 1
ATOM 625 C CA . LEU A 1 81 ? -5.653 0.026 2.806 1.00 90.38 81 LEU A CA 1
ATOM 626 C C . LEU A 1 81 ? -5.697 1.454 3.341 1.00 90.38 81 LEU A C 1
ATOM 628 O O . LEU A 1 81 ? -6.428 1.742 4.280 1.00 90.38 81 LEU A O 1
ATOM 632 N N . PHE A 1 82 ? -4.942 2.352 2.714 1.00 89.44 82 PHE A N 1
ATOM 633 C CA . PHE A 1 82 ? -4.847 3.736 3.146 1.00 89.44 82 PHE A CA 1
ATOM 634 C C . PHE A 1 82 ? -6.106 4.543 2.840 1.00 89.44 82 PHE A C 1
ATOM 636 O O . PHE A 1 82 ? -6.298 5.589 3.425 1.00 89.44 82 PHE A O 1
ATOM 643 N N . SER A 1 83 ? -7.015 4.066 1.994 1.00 87.81 83 SER A N 1
ATOM 644 C CA . SER A 1 83 ? -8.336 4.694 1.833 1.00 87.81 83 SER A CA 1
ATOM 645 C C . SER A 1 83 ? -9.291 4.377 2.994 1.00 87.81 83 SER A C 1
ATOM 647 O O . SER A 1 83 ? -10.390 4.923 3.047 1.00 87.81 83 SER A O 1
ATOM 649 N N . ASN A 1 84 ? -8.915 3.462 3.891 1.00 86.62 84 ASN A N 1
ATOM 650 C CA . ASN A 1 84 ? -9.766 2.960 4.961 1.00 86.62 84 ASN A CA 1
ATOM 651 C C . ASN A 1 84 ? -9.305 3.490 6.327 1.00 86.62 84 ASN A C 1
ATOM 653 O O . ASN A 1 84 ? -8.444 2.908 6.990 1.00 86.62 84 ASN A O 1
ATOM 657 N N . ASN A 1 85 ? -9.931 4.579 6.771 1.00 83.69 85 ASN A N 1
ATOM 658 C CA . ASN A 1 85 ? -9.538 5.294 7.989 1.00 83.69 85 ASN A CA 1
ATOM 659 C C . ASN A 1 85 ? -9.604 4.432 9.254 1.00 83.69 85 ASN A C 1
ATOM 661 O O . ASN A 1 85 ? -8.774 4.607 10.143 1.00 83.69 85 ASN A O 1
ATOM 665 N N . ASN A 1 86 ? -10.531 3.474 9.325 1.00 83.06 86 ASN A N 1
ATOM 666 C CA . ASN A 1 86 ? -10.674 2.580 10.479 1.00 83.06 86 ASN A CA 1
ATOM 667 C C . ASN A 1 86 ? -9.469 1.644 10.641 1.00 83.06 86 ASN A C 1
ATOM 669 O O . ASN A 1 86 ? -9.066 1.341 11.760 1.00 83.06 86 ASN A O 1
ATOM 673 N N . LEU A 1 87 ? -8.867 1.202 9.533 1.00 84.38 87 LEU A N 1
ATOM 674 C CA . LEU A 1 87 ? -7.628 0.422 9.573 1.00 84.38 87 LEU A CA 1
ATOM 675 C C . LEU A 1 87 ? -6.411 1.308 9.829 1.00 84.38 87 LEU A C 1
ATOM 677 O O . LEU A 1 87 ? -5.531 0.961 10.610 1.00 84.38 87 LEU A O 1
ATOM 681 N N . VAL A 1 88 ? -6.372 2.462 9.176 1.00 85.31 88 VAL A N 1
ATOM 682 C CA . VAL A 1 88 ? -5.234 3.382 9.208 1.00 85.31 88 VAL A CA 1
ATOM 683 C C . VAL A 1 88 ? -5.031 4.015 10.591 1.00 85.31 88 VAL A C 1
ATOM 685 O O . VAL A 1 88 ? -3.897 4.209 11.017 1.00 85.31 88 VAL A O 1
ATOM 688 N N . SER A 1 89 ? -6.117 4.297 11.313 1.00 83.56 89 SER A N 1
ATOM 689 C CA . SER A 1 89 ? -6.085 4.829 12.684 1.00 83.56 89 SER A CA 1
ATOM 690 C C . SER A 1 89 ? -5.876 3.758 13.761 1.00 83.56 89 SER A C 1
ATOM 692 O O . SER A 1 89 ? -5.764 4.084 14.944 1.00 83.56 89 SER A O 1
ATOM 694 N N . ASN A 1 90 ? -5.807 2.476 13.387 1.00 83.19 90 ASN A N 1
ATOM 695 C CA . ASN A 1 90 ? -5.659 1.398 14.354 1.00 83.19 90 ASN A CA 1
ATOM 696 C C . ASN A 1 90 ? -4.206 1.284 14.848 1.00 83.19 90 ASN A C 1
ATOM 698 O O . ASN A 1 90 ? -3.293 0.942 14.094 1.00 83.19 90 ASN A O 1
ATOM 702 N N . ASN A 1 91 ? -4.011 1.476 16.156 1.00 83.62 91 ASN A N 1
ATOM 703 C CA . ASN A 1 91 ? -2.702 1.391 16.810 1.00 83.62 91 ASN A CA 1
ATOM 704 C C . ASN A 1 91 ? -1.996 0.034 16.642 1.00 83.62 91 ASN A C 1
ATOM 706 O O . ASN A 1 91 ? -0.768 0.005 16.567 1.00 83.62 91 ASN A O 1
ATOM 710 N N . TYR A 1 92 ? -2.735 -1.075 16.548 1.00 84.06 92 TYR A N 1
ATOM 711 C CA . TYR A 1 92 ? -2.170 -2.409 16.321 1.00 84.06 92 TYR A CA 1
ATOM 712 C C . TYR A 1 92 ? -1.421 -2.487 14.986 1.00 84.06 92 TYR A C 1
ATOM 714 O O . TYR A 1 92 ? -0.371 -3.115 14.892 1.00 84.06 92 TYR A O 1
ATOM 722 N N . LEU A 1 93 ? -1.931 -1.805 13.958 1.00 85.62 93 LEU A N 1
ATOM 723 C CA . LEU A 1 93 ? -1.360 -1.840 12.612 1.00 85.62 93 LEU A CA 1
ATOM 724 C C . LEU A 1 93 ? -0.239 -0.816 12.414 1.00 85.62 93 LEU A C 1
ATOM 726 O O . LEU A 1 93 ? 0.423 -0.841 11.381 1.00 85.62 93 LEU A O 1
ATOM 730 N N . LYS A 1 94 ? 0.034 0.059 13.390 1.00 85.50 94 LYS A N 1
ATOM 731 C CA . LYS A 1 94 ? 0.994 1.167 13.248 1.00 85.50 94 LYS A CA 1
ATOM 732 C C . LYS A 1 94 ? 2.372 0.716 12.751 1.00 85.50 94 LYS A C 1
ATOM 734 O O . LYS A 1 94 ? 2.961 1.371 11.894 1.00 85.50 94 LYS A O 1
ATOM 739 N N . ARG A 1 95 ? 2.871 -0.419 13.255 1.00 87.44 95 ARG A N 1
ATOM 740 C CA . ARG A 1 95 ? 4.142 -1.009 12.806 1.00 87.44 95 ARG A CA 1
ATOM 741 C C . ARG A 1 95 ? 4.082 -1.450 11.341 1.00 87.44 95 ARG A C 1
ATOM 743 O O . ARG A 1 95 ? 5.009 -1.159 10.592 1.00 87.44 95 ARG A O 1
ATOM 750 N N . ASP A 1 96 ? 3.006 -2.120 10.941 1.00 88.94 96 ASP A N 1
ATOM 751 C CA . ASP A 1 96 ? 2.817 -2.591 9.566 1.00 88.94 96 ASP A CA 1
ATOM 752 C C . ASP A 1 96 ? 2.702 -1.417 8.589 1.00 88.94 96 ASP A C 1
ATOM 754 O O . ASP A 1 96 ? 3.328 -1.431 7.531 1.00 88.94 96 ASP A O 1
ATOM 758 N N . LEU A 1 97 ? 1.962 -0.367 8.966 1.00 88.44 97 LEU A N 1
ATOM 759 C CA . LEU A 1 97 ? 1.830 0.852 8.164 1.00 88.44 97 LEU A CA 1
ATOM 760 C C . LEU A 1 97 ? 3.187 1.544 7.969 1.00 88.44 97 LEU A C 1
ATOM 762 O O . LEU A 1 97 ? 3.488 1.978 6.858 1.00 88.44 97 LEU A O 1
ATOM 766 N N . LEU A 1 98 ? 4.020 1.603 9.015 1.00 85.62 98 LEU A N 1
ATOM 767 C CA . LEU A 1 98 ? 5.365 2.175 8.928 1.00 85.62 98 LEU A CA 1
ATOM 768 C C . LEU A 1 98 ? 6.252 1.369 7.970 1.00 85.62 98 LEU A C 1
ATOM 770 O O . LEU A 1 98 ? 6.863 1.949 7.076 1.00 85.62 98 LEU A O 1
ATOM 774 N N . ILE A 1 99 ? 6.274 0.041 8.101 1.00 89.06 99 ILE A N 1
ATOM 775 C CA . ILE A 1 99 ? 7.051 -0.837 7.211 1.00 89.06 99 ILE A CA 1
ATOM 776 C C . ILE A 1 99 ? 6.604 -0.658 5.755 1.00 89.06 99 ILE A C 1
ATOM 778 O O . ILE A 1 99 ? 7.434 -0.392 4.887 1.00 89.06 99 ILE A O 1
ATOM 782 N N . ILE A 1 100 ? 5.293 -0.723 5.500 1.00 92.50 100 ILE A N 1
ATOM 783 C CA . ILE A 1 100 ? 4.732 -0.553 4.155 1.00 92.50 100 ILE A CA 1
ATOM 784 C C . ILE A 1 100 ? 5.074 0.823 3.585 1.00 92.50 100 ILE A C 1
ATOM 786 O O . ILE A 1 100 ? 5.390 0.932 2.400 1.00 92.50 100 ILE A O 1
ATOM 790 N N . SER A 1 101 ? 5.030 1.877 4.404 1.00 88.56 101 SER A N 1
ATOM 791 C CA . SER A 1 101 ? 5.384 3.221 3.951 1.00 88.56 101 SER A CA 1
ATOM 792 C C . SER A 1 101 ? 6.835 3.315 3.479 1.00 88.56 101 SER A C 1
ATOM 794 O O . SER A 1 101 ? 7.079 3.847 2.396 1.00 88.56 101 SER A O 1
ATOM 796 N N . SER A 1 102 ? 7.777 2.708 4.205 1.00 87.38 102 SER A N 1
ATOM 797 C CA . SER A 1 102 ? 9.186 2.653 3.810 1.00 87.38 102 SER A CA 1
ATOM 798 C C . SER A 1 102 ? 9.374 1.887 2.498 1.00 87.38 102 SER A C 1
ATOM 800 O O . SER A 1 102 ? 10.082 2.345 1.599 1.00 87.38 102 SER A O 1
ATOM 802 N N . SER A 1 103 ? 8.692 0.751 2.329 1.00 92.69 103 SER A N 1
ATOM 803 C CA . SER A 1 103 ? 8.763 -0.036 1.092 1.00 92.69 103 SER A CA 1
ATOM 804 C C . SER A 1 103 ? 8.126 0.691 -0.102 1.00 92.69 103 SER A C 1
ATOM 806 O O . SER A 1 103 ? 8.629 0.597 -1.225 1.00 92.69 103 SER A O 1
ATOM 808 N N . LEU A 1 104 ? 7.061 1.472 0.117 1.00 91.50 104 LEU A N 1
ATOM 809 C CA . LEU A 1 104 ? 6.458 2.330 -0.910 1.00 91.50 104 LEU A CA 1
ATOM 810 C C . LEU A 1 104 ? 7.371 3.491 -1.300 1.00 91.50 104 LEU A C 1
ATOM 812 O O . LEU A 1 104 ? 7.488 3.769 -2.492 1.00 91.50 104 LEU A O 1
ATOM 816 N N . GLN A 1 105 ? 8.036 4.137 -0.338 1.00 88.19 105 GLN A N 1
ATOM 817 C CA . GLN A 1 105 ? 9.040 5.169 -0.618 1.00 88.19 105 GLN A CA 1
ATOM 818 C C . GLN A 1 105 ? 10.189 4.583 -1.443 1.00 88.19 105 GLN A C 1
ATOM 820 O O . GLN A 1 105 ? 10.546 5.129 -2.484 1.00 88.19 105 GLN A O 1
ATOM 825 N N . SER A 1 106 ? 10.703 3.412 -1.061 1.00 88.94 106 SER A N 1
ATOM 826 C CA . SER A 1 106 ? 11.722 2.719 -1.854 1.00 88.94 106 SER A CA 1
ATOM 827 C C . SER A 1 106 ? 11.233 2.409 -3.274 1.00 88.94 106 SER A C 1
ATOM 829 O O . SER A 1 106 ? 11.951 2.658 -4.240 1.00 88.94 106 SER A O 1
ATOM 831 N N . CYS A 1 107 ? 9.992 1.941 -3.445 1.00 90.12 107 CYS A N 1
ATOM 832 C CA . CYS A 1 107 ? 9.424 1.730 -4.780 1.00 90.12 107 CYS A CA 1
ATOM 833 C C . CYS A 1 107 ? 9.273 3.031 -5.569 1.00 90.12 107 CYS A C 1
ATOM 835 O O . CYS A 1 107 ? 9.474 3.032 -6.781 1.00 90.12 107 CYS A O 1
ATOM 837 N N . LEU A 1 108 ? 8.907 4.121 -4.902 1.00 86.56 108 LEU A N 1
ATOM 838 C CA . LEU A 1 108 ? 8.765 5.425 -5.523 1.00 86.56 108 LEU A CA 1
ATOM 839 C C . LEU A 1 108 ? 10.105 5.929 -6.079 1.00 86.56 108 LEU A C 1
ATOM 841 O O . LEU A 1 108 ? 10.146 6.385 -7.218 1.00 86.56 108 LEU A O 1
ATOM 845 N N . PHE A 1 109 ? 11.193 5.811 -5.319 1.00 83.88 109 PHE A N 1
ATOM 846 C CA . PHE A 1 109 ? 12.496 6.344 -5.733 1.00 83.88 109 PHE A CA 1
ATOM 847 C C . PHE A 1 109 ? 13.314 5.382 -6.592 1.00 83.88 109 PHE A C 1
ATOM 849 O O . PHE A 1 109 ? 13.999 5.821 -7.510 1.00 83.88 109 PHE A O 1
ATOM 856 N N . ASN A 1 110 ? 13.221 4.077 -6.329 1.00 86.56 110 ASN A N 1
ATOM 857 C CA . ASN A 1 110 ? 14.171 3.097 -6.860 1.00 86.56 110 ASN A CA 1
ATOM 858 C C . ASN A 1 110 ? 13.559 2.121 -7.877 1.00 86.56 110 ASN A C 1
ATOM 860 O O . ASN A 1 110 ? 14.293 1.357 -8.503 1.00 86.56 110 ASN A O 1
ATOM 864 N N . CYS A 1 111 ? 12.229 2.072 -8.048 1.00 87.19 111 CYS A N 1
ATOM 865 C CA . CYS A 1 111 ? 11.636 1.139 -9.008 1.00 87.19 111 CYS A CA 1
ATOM 866 C C . CYS A 1 111 ? 11.798 1.665 -10.445 1.00 87.19 111 CYS A C 1
ATOM 868 O O . CYS A 1 111 ? 11.318 2.759 -10.737 1.00 87.19 111 CYS A O 1
ATOM 870 N N . PRO A 1 112 ? 12.360 0.879 -11.384 1.00 88.44 112 PRO A N 1
ATOM 871 C CA . PRO A 1 112 ? 12.506 1.312 -12.777 1.00 88.44 112 PRO A CA 1
ATOM 872 C C . PRO A 1 112 ? 11.168 1.369 -13.533 1.00 88.44 112 PRO A C 1
ATOM 874 O O . PRO A 1 112 ? 11.087 1.925 -14.623 1.00 88.44 112 PRO A O 1
ATOM 877 N N . ASN A 1 113 ? 10.097 0.779 -12.990 1.00 88.31 113 ASN A N 1
ATOM 878 C CA . ASN A 1 113 ? 8.789 0.781 -13.633 1.00 88.31 113 ASN A CA 1
ATOM 879 C C . ASN A 1 113 ? 7.957 1.994 -13.193 1.00 88.31 113 ASN A C 1
ATOM 881 O O . ASN A 1 113 ? 7.459 2.037 -12.067 1.00 88.31 113 ASN A O 1
ATOM 885 N N . PHE A 1 114 ? 7.730 2.938 -14.108 1.00 86.25 114 PHE A N 1
ATOM 886 C CA . PHE A 1 114 ? 7.001 4.176 -13.811 1.00 86.25 114 PHE A CA 1
ATOM 887 C C . PHE A 1 114 ? 5.568 3.939 -13.295 1.00 86.25 114 PHE A C 1
ATOM 889 O O . PHE A 1 114 ? 5.130 4.637 -12.385 1.00 86.25 114 PHE A O 1
ATOM 896 N N . LYS A 1 115 ? 4.843 2.918 -13.785 1.00 88.69 115 LYS A N 1
ATOM 897 C CA . LYS A 1 115 ? 3.483 2.616 -13.292 1.00 88.69 115 LYS A CA 1
ATOM 898 C C . LYS A 1 115 ? 3.506 2.249 -11.813 1.00 88.69 115 LYS A C 1
ATOM 900 O O . LYS A 1 115 ? 2.604 2.637 -11.074 1.00 88.69 115 LYS A O 1
ATOM 905 N N . VAL A 1 116 ? 4.525 1.502 -11.380 1.00 90.81 116 VAL A N 1
ATOM 906 C CA . VAL A 1 116 ? 4.731 1.172 -9.963 1.00 90.81 116 VAL A CA 1
ATOM 907 C C . VAL A 1 116 ? 5.055 2.438 -9.170 1.00 90.81 116 VAL A C 1
ATOM 909 O O . VAL A 1 116 ? 4.431 2.644 -8.134 1.00 90.81 116 VAL A O 1
ATOM 912 N N . LYS A 1 117 ? 5.942 3.317 -9.666 1.00 89.25 117 LYS A N 1
ATOM 913 C CA . LYS A 1 117 ? 6.267 4.601 -9.006 1.00 89.25 117 LYS A CA 1
ATOM 914 C C . LYS A 1 117 ? 5.013 5.451 -8.768 1.00 89.25 117 LYS A C 1
ATOM 916 O O . LYS A 1 117 ? 4.749 5.848 -7.635 1.00 89.25 117 LYS A O 1
ATOM 921 N N . ILE A 1 118 ? 4.208 5.666 -9.812 1.00 86.25 118 ILE A N 1
ATOM 922 C CA . ILE A 1 118 ? 2.958 6.441 -9.750 1.00 86.25 118 ILE A CA 1
ATOM 923 C C . ILE A 1 118 ? 1.996 5.833 -8.728 1.00 86.25 118 ILE A C 1
ATOM 925 O O . ILE A 1 118 ? 1.471 6.529 -7.862 1.00 86.25 118 ILE A O 1
ATOM 929 N N . GLN A 1 119 ? 1.779 4.521 -8.800 1.00 91.62 119 GLN A N 1
ATOM 930 C CA . GLN A 1 119 ? 0.849 3.845 -7.903 1.00 91.62 119 GLN A CA 1
ATOM 931 C C . GLN A 1 119 ? 1.318 3.885 -6.439 1.00 91.62 119 GLN A C 1
ATOM 933 O O . GLN A 1 119 ? 0.483 4.012 -5.540 1.00 91.62 119 GLN A O 1
ATOM 938 N N . SER A 1 120 ? 2.631 3.818 -6.198 1.00 90.81 120 SER A N 1
ATOM 939 C CA . SER A 1 120 ? 3.223 4.001 -4.869 1.00 90.81 120 SER A CA 1
ATOM 940 C C . SER A 1 120 ? 3.040 5.426 -4.355 1.00 90.81 120 SER A C 1
ATOM 942 O O . SER A 1 120 ? 2.677 5.600 -3.194 1.00 90.81 120 SER A O 1
ATOM 944 N N . CYS A 1 121 ? 3.212 6.433 -5.217 1.00 86.31 121 CYS A N 1
ATOM 945 C CA . CYS A 1 121 ? 2.936 7.827 -4.876 1.00 86.31 121 CYS A CA 1
ATOM 946 C C . CYS A 1 121 ? 1.486 8.022 -4.431 1.00 86.31 121 CYS A C 1
ATOM 948 O O . CYS A 1 121 ? 1.252 8.575 -3.364 1.00 86.31 121 CYS A O 1
ATOM 950 N N . ILE A 1 122 ? 0.519 7.526 -5.209 1.00 85.88 122 ILE A N 1
ATOM 951 C CA . ILE A 1 122 ? -0.911 7.663 -4.887 1.00 85.88 122 ILE A CA 1
ATOM 952 C C . ILE A 1 122 ? -1.220 7.037 -3.522 1.00 85.88 122 ILE A C 1
ATOM 954 O O . ILE A 1 122 ? -1.935 7.626 -2.714 1.00 85.88 122 ILE A O 1
ATOM 958 N N . ALA A 1 123 ? -0.676 5.848 -3.242 1.00 90.25 123 ALA A N 1
ATOM 959 C CA . ALA A 1 123 ? -0.844 5.222 -1.935 1.00 90.25 123 ALA A CA 1
ATOM 960 C C . ALA A 1 123 ? -0.265 6.109 -0.815 1.00 90.25 123 ALA A C 1
ATOM 962 O O . ALA A 1 123 ? -0.956 6.407 0.157 1.00 90.25 123 ALA A O 1
ATOM 963 N N . LEU A 1 124 ? 0.972 6.582 -0.967 1.00 85.56 124 LEU A N 1
ATOM 964 C CA . LEU A 1 124 ? 1.630 7.433 0.024 1.00 85.56 124 LEU A CA 1
ATOM 965 C C . LEU A 1 124 ? 0.881 8.759 0.272 1.00 85.56 124 LEU A C 1
ATOM 967 O O . LEU A 1 124 ? 0.732 9.156 1.427 1.00 85.56 124 LEU A O 1
ATOM 971 N N . SER A 1 125 ? 0.337 9.401 -0.765 1.00 81.69 125 SER A N 1
ATOM 972 C CA . SER A 1 125 ? -0.475 10.622 -0.632 1.00 81.69 125 SER A CA 1
ATOM 973 C C . SER A 1 125 ? -1.708 10.414 0.255 1.00 81.69 125 SER A C 1
ATOM 975 O O . SER A 1 125 ? -2.012 11.254 1.103 1.00 81.69 125 SER A O 1
ATOM 977 N N . LEU A 1 126 ? -2.386 9.266 0.135 1.00 83.88 126 LEU A N 1
ATOM 978 C CA . LEU A 1 126 ? -3.517 8.931 1.008 1.00 83.88 126 LEU A CA 1
ATOM 979 C C . LEU A 1 126 ? -3.088 8.719 2.460 1.00 83.88 126 LEU A C 1
ATOM 981 O O . LEU A 1 126 ? -3.791 9.130 3.381 1.00 83.88 126 LEU A O 1
ATOM 985 N N . LEU A 1 127 ? -1.933 8.094 2.681 1.00 81.88 127 LEU A N 1
ATOM 986 C CA . LEU A 1 127 ? -1.411 7.885 4.029 1.00 81.88 127 LEU A CA 1
ATOM 987 C C . LEU A 1 127 ? -1.132 9.221 4.738 1.00 81.88 127 LEU A C 1
ATOM 989 O O . LEU A 1 127 ? -1.518 9.383 5.897 1.00 81.88 127 LEU A O 1
ATOM 993 N N . VAL A 1 128 ? -0.548 10.189 4.021 1.00 76.75 128 VAL A N 1
ATOM 994 C CA . VAL A 1 128 ? -0.330 11.564 4.511 1.00 76.75 128 VAL A CA 1
ATOM 995 C C . VAL A 1 128 ? -1.655 12.270 4.783 1.00 76.75 128 VAL A C 1
ATOM 997 O O . VAL A 1 128 ? -1.844 12.832 5.862 1.00 76.75 128 VAL A O 1
ATOM 1000 N N . LYS A 1 129 ? -2.612 12.191 3.850 1.00 76.75 129 LYS A N 1
ATOM 1001 C CA . LYS A 1 129 ? -3.949 12.789 4.002 1.00 76.75 129 LYS A CA 1
ATOM 1002 C C . LYS A 1 129 ? -4.652 12.331 5.282 1.00 76.75 129 LYS A C 1
ATOM 1004 O O . LYS A 1 129 ? -5.316 13.134 5.935 1.00 76.75 129 LYS A O 1
ATOM 1009 N N . ASN A 1 130 ? -4.484 11.067 5.664 1.00 72.81 130 ASN A N 1
ATOM 1010 C CA . ASN A 1 130 ? -5.100 10.515 6.869 1.00 72.81 130 ASN A CA 1
ATOM 1011 C C . ASN A 1 130 ? -4.385 10.859 8.176 1.00 72.81 130 ASN A C 1
ATOM 1013 O O . ASN A 1 130 ? -4.886 10.483 9.233 1.00 72.81 130 ASN A O 1
ATOM 1017 N N . LYS A 1 131 ? -3.231 11.543 8.134 1.00 70.75 131 LYS A N 1
ATOM 1018 C CA . LYS A 1 131 ? -2.423 11.890 9.321 1.00 70.75 131 LYS A CA 1
ATOM 1019 C C . LYS A 1 131 ? -2.107 10.680 10.214 1.00 70.75 131 LYS A C 1
ATOM 1021 O O . LYS A 1 131 ? -1.937 10.804 11.422 1.00 70.75 131 LYS A O 1
ATOM 1026 N N . ALA A 1 132 ? -2.063 9.495 9.612 1.00 60.19 132 ALA A N 1
ATOM 1027 C CA . ALA A 1 132 ? -1.927 8.222 10.316 1.00 60.19 132 ALA A CA 1
ATOM 1028 C C . ALA A 1 132 ? -0.548 8.044 10.946 1.00 60.19 132 ALA A C 1
ATOM 1030 O O . ALA A 1 132 ? -0.367 7.381 11.966 1.00 60.19 132 ALA A O 1
ATOM 1031 N N . LEU A 1 133 ? 0.438 8.617 10.269 1.00 58.66 133 LEU A N 1
ATOM 1032 C CA . LEU A 1 133 ? 1.838 8.607 10.615 1.00 58.66 133 LEU A CA 1
ATOM 1033 C C . LEU A 1 133 ? 2.367 10.008 10.298 1.00 58.66 133 LEU A C 1
ATOM 1035 O O . LEU A 1 133 ? 1.970 10.598 9.292 1.00 58.66 133 LEU A O 1
ATOM 1039 N N . ASN A 1 134 ? 3.283 10.516 11.123 1.00 53.00 134 ASN A N 1
ATOM 1040 C CA . ASN A 1 134 ? 4.090 11.689 10.782 1.00 53.00 134 ASN A CA 1
ATOM 1041 C C . ASN A 1 134 ? 5.126 11.272 9.729 1.00 53.00 134 ASN A C 1
ATOM 1043 O O . ASN A 1 134 ? 6.312 11.153 10.023 1.00 53.00 134 ASN A O 1
ATOM 1047 N N . ILE A 1 135 ? 4.658 10.931 8.529 1.00 52.38 135 ILE A N 1
ATOM 1048 C CA . ILE A 1 135 ? 5.517 10.657 7.383 1.00 52.38 135 ILE A CA 1
ATOM 1049 C C . ILE A 1 135 ? 5.587 11.934 6.571 1.00 52.38 135 ILE A C 1
ATOM 1051 O O . ILE A 1 135 ? 4.606 12.349 5.956 1.00 52.38 135 ILE A O 1
ATOM 1055 N N . GLU A 1 136 ? 6.772 12.520 6.540 1.00 50.66 136 GLU A N 1
ATOM 1056 C CA . GLU A 1 136 ? 7.102 13.564 5.587 1.00 50.66 136 GLU A CA 1
ATOM 1057 C C . GLU A 1 136 ? 7.427 12.905 4.245 1.00 50.66 136 GLU A C 1
ATOM 1059 O O . GLU A 1 136 ? 8.377 12.132 4.112 1.00 50.66 136 GLU A O 1
ATOM 1064 N N . ILE A 1 137 ? 6.616 13.189 3.230 1.00 53.22 137 ILE A N 1
ATOM 1065 C CA . ILE A 1 137 ? 7.010 12.966 1.841 1.00 53.22 137 ILE A CA 1
ATOM 1066 C C . ILE A 1 137 ? 7.566 14.301 1.375 1.00 53.22 137 ILE A C 1
ATOM 1068 O O . ILE A 1 137 ? 6.808 15.255 1.218 1.00 53.22 137 ILE A O 1
ATOM 1072 N N . SER A 1 13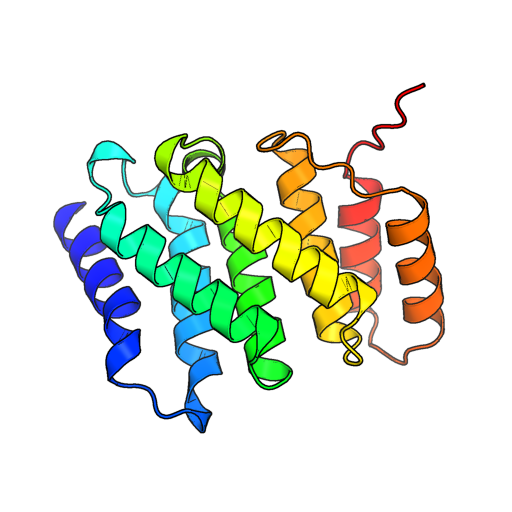8 ? 8.883 14.391 1.193 1.00 48.72 138 SER A N 1
ATOM 1073 C CA . SER A 1 138 ? 9.496 15.661 0.809 1.00 48.72 138 SER A CA 1
ATOM 1074 C C . SER A 1 138 ? 8.906 16.172 -0.511 1.00 48.72 138 SER A C 1
ATOM 1076 O O . SER A 1 138 ? 8.744 15.417 -1.472 1.00 48.72 138 SER A O 1
ATOM 1078 N N . GLN A 1 139 ? 8.612 17.472 -0.572 1.00 46.25 139 GLN A N 1
ATOM 1079 C CA . GLN A 1 139 ? 8.078 18.159 -1.754 1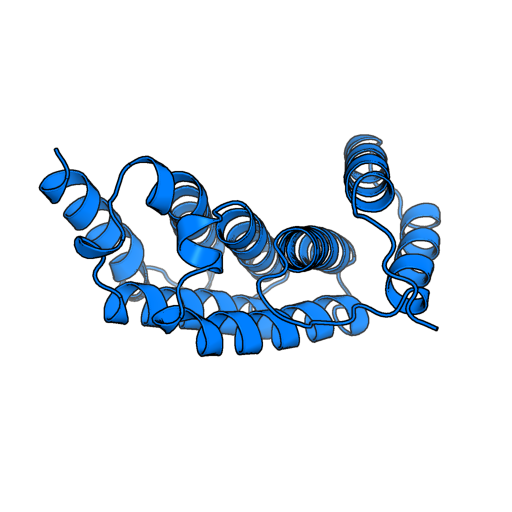.00 46.25 139 GLN A CA 1
ATOM 1080 C C . GLN A 1 139 ? 8.859 17.806 -3.033 1.00 46.25 139 GLN A C 1
ATOM 1082 O O . GLN A 1 139 ? 8.271 17.518 -4.070 1.00 46.25 139 GLN A O 1
ATOM 1087 N N . ALA A 1 140 ? 10.192 17.760 -2.935 1.00 42.16 140 ALA A N 1
ATOM 1088 C CA . ALA A 1 140 ? 11.106 17.424 -4.027 1.00 42.16 140 ALA A CA 1
ATOM 1089 C C . ALA A 1 140 ? 10.821 16.048 -4.658 1.00 42.16 140 ALA A C 1
ATOM 1091 O O . ALA A 1 140 ? 10.972 15.871 -5.867 1.00 42.16 140 ALA A O 1
ATOM 1092 N N . SER A 1 141 ? 10.348 15.098 -3.852 1.00 50.59 141 SER A N 1
ATOM 1093 C CA . SER A 1 141 ? 9.980 13.747 -4.276 1.00 50.59 141 SER A CA 1
ATOM 1094 C C . SER A 1 141 ? 8.693 13.710 -5.095 1.00 50.59 141 SER A C 1
ATOM 1096 O O . SER A 1 141 ? 8.558 12.903 -6.010 1.00 50.59 141 SER A O 1
ATOM 1098 N N . LEU A 1 142 ? 7.746 14.598 -4.783 1.00 52.00 142 LEU A N 1
ATOM 1099 C CA . LEU A 1 142 ? 6.514 14.779 -5.554 1.00 52.00 142 LEU A CA 1
ATOM 1100 C C . LEU A 1 142 ? 6.779 15.558 -6.853 1.00 52.00 142 LEU A C 1
ATOM 1102 O O . LEU A 1 142 ? 6.135 15.302 -7.871 1.00 52.00 142 LEU A O 1
ATOM 1106 N N . SER A 1 143 ? 7.742 16.483 -6.842 1.00 45.66 143 SER A N 1
ATOM 1107 C CA . SER A 1 143 ? 8.159 17.256 -8.019 1.00 45.66 143 SER A CA 1
ATOM 1108 C C . SER A 1 143 ? 8.844 16.396 -9.084 1.00 45.66 143 SER A C 1
ATOM 1110 O O . SER A 1 143 ? 8.563 16.564 -10.268 1.00 45.66 143 SER A O 1
ATOM 1112 N N . SER A 1 144 ? 9.713 15.460 -8.687 1.00 48.03 144 SER A N 1
ATOM 1113 C CA . SER A 1 144 ? 10.440 14.588 -9.624 1.00 48.03 144 SER A CA 1
ATOM 1114 C C . SER A 1 144 ? 9.510 13.641 -10.395 1.00 48.03 144 SER A C 1
ATOM 1116 O O . SER A 1 144 ? 9.697 13.425 -11.589 1.00 48.03 144 SER A O 1
ATOM 1118 N N . LEU A 1 145 ? 8.425 13.180 -9.764 1.00 49.72 145 LEU A N 1
ATOM 1119 C CA . LEU A 1 145 ? 7.352 12.426 -10.424 1.00 49.72 145 LEU A CA 1
ATOM 1120 C C . LEU A 1 145 ? 6.641 13.212 -11.533 1.00 49.72 145 LEU A C 1
ATOM 1122 O O . LEU A 1 145 ? 6.237 12.614 -12.527 1.00 49.72 145 LEU A O 1
ATOM 1126 N N . LYS A 1 146 ? 6.457 14.533 -11.380 1.00 46.75 146 LYS A N 1
ATOM 1127 C CA . LYS A 1 146 ? 5.816 15.363 -12.417 1.00 46.75 146 LYS A CA 1
ATOM 1128 C C . LYS A 1 146 ? 6.668 15.428 -13.691 1.00 46.75 146 LYS A C 1
ATOM 1130 O O . LYS A 1 146 ? 6.095 15.439 -14.775 1.00 46.75 146 LYS A O 1
ATOM 1135 N N . CYS A 1 147 ? 7.995 15.412 -13.550 1.00 39.94 147 CYS A N 1
ATOM 1136 C CA . CYS A 1 147 ? 8.954 15.414 -14.660 1.00 39.94 147 CYS A CA 1
ATOM 1137 C C . CYS A 1 147 ? 8.951 14.076 -15.429 1.00 39.94 147 CYS A C 1
ATOM 1139 O O . CYS A 1 147 ? 8.878 14.055 -16.655 1.00 39.94 147 CYS A O 1
ATOM 1141 N N . ASP A 1 148 ? 8.914 12.950 -14.711 1.00 41.75 148 ASP A N 1
ATOM 1142 C CA . ASP A 1 148 ? 8.912 11.608 -15.322 1.00 41.75 148 ASP A CA 1
ATOM 1143 C C . ASP A 1 148 ? 7.599 11.281 -16.078 1.00 41.75 148 ASP A C 1
ATOM 1145 O O . ASP A 1 148 ? 7.564 10.475 -17.013 1.00 41.75 148 ASP A O 1
ATOM 1149 N N . VAL A 1 149 ? 6.479 11.893 -15.678 1.00 45.19 149 VAL A N 1
ATOM 1150 C CA . VAL A 1 149 ? 5.155 11.690 -16.305 1.00 45.19 149 VAL A CA 1
ATOM 1151 C C . VAL A 1 149 ? 4.987 12.527 -17.578 1.00 45.19 149 VAL A C 1
ATOM 1153 O O . VAL A 1 149 ? 4.183 12.181 -18.445 1.00 45.19 149 VAL A O 1
ATOM 1156 N N . THR A 1 150 ? 5.739 13.621 -17.728 1.00 44.31 150 THR A N 1
ATOM 1157 C CA . THR A 1 150 ? 5.761 14.389 -18.982 1.00 44.31 150 THR A CA 1
ATOM 1158 C C . THR A 1 150 ? 6.537 13.689 -20.093 1.00 44.31 150 THR A C 1
ATOM 1160 O O . THR A 1 150 ? 6.193 13.883 -21.255 1.00 44.31 150 THR A O 1
ATOM 1163 N N . GLU A 1 151 ? 7.503 12.834 -19.748 1.00 41.97 151 GLU A N 1
ATOM 1164 C CA . GLU A 1 151 ? 8.332 12.104 -20.719 1.00 41.97 151 GLU A CA 1
ATOM 1165 C C . GLU A 1 151 ? 7.809 10.697 -21.055 1.00 41.97 151 GLU A C 1
ATOM 1167 O O . GLU A 1 151 ? 8.175 10.139 -22.087 1.00 41.97 151 GLU A O 1
ATOM 1172 N N . SER A 1 152 ? 6.931 10.111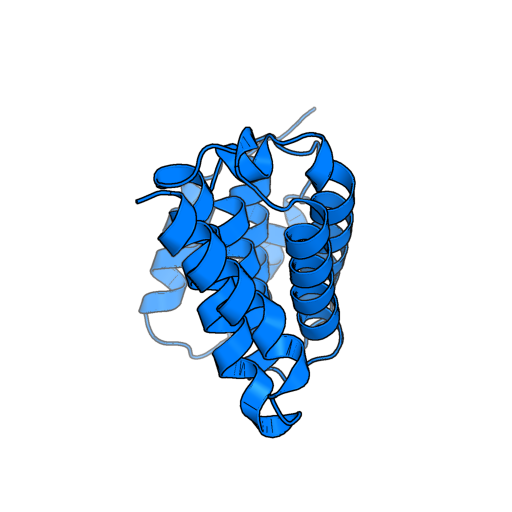 -20.230 1.00 43.16 152 SER A N 1
ATOM 1173 C CA . SER A 1 152 ? 6.367 8.782 -20.501 1.00 43.16 152 SER A CA 1
ATOM 1174 C C . SER A 1 152 ? 5.033 8.852 -21.251 1.00 43.16 152 SER A C 1
ATOM 1176 O O . SER A 1 152 ? 4.035 9.377 -20.754 1.00 43.16 152 SER A O 1
ATOM 1178 N N . GLU A 1 153 ? 5.011 8.259 -22.448 1.00 42.62 153 GLU A N 1
ATOM 1179 C CA . GLU A 1 153 ? 3.834 7.994 -23.287 1.00 42.62 153 GLU A CA 1
ATOM 1180 C C . GLU A 1 153 ? 2.798 7.119 -22.559 1.00 42.62 153 GLU A C 1
ATOM 1182 O O . GLU A 1 153 ? 2.662 5.916 -22.799 1.00 42.62 153 GLU A O 1
ATOM 1187 N N . THR A 1 154 ? 2.040 7.701 -21.634 1.00 44.31 154 THR A N 1
ATOM 1188 C CA . THR A 1 154 ? 0.882 7.028 -21.054 1.00 44.31 154 THR A CA 1
ATOM 1189 C C . THR A 1 154 ? -0.371 7.857 -21.173 1.00 44.31 154 THR A C 1
ATOM 1191 O O . THR A 1 154 ? -0.382 9.040 -20.847 1.00 44.31 154 THR A O 1
ATOM 1194 N N . GLY A 1 155 ? -1.407 7.183 -21.684 1.00 45.78 155 GLY A N 1
ATOM 1195 C CA . GLY A 1 155 ? -2.713 7.739 -22.001 1.00 45.78 155 GLY A CA 1
ATOM 1196 C C . GLY A 1 155 ? -3.315 8.561 -20.867 1.00 45.78 155 GLY A C 1
ATOM 1197 O O . GLY A 1 155 ? -3.030 8.348 -19.684 1.00 45.78 155 GLY A O 1
ATOM 1198 N N . ASP A 1 156 ? -4.158 9.496 -21.285 1.00 43.25 156 ASP A N 1
ATOM 1199 C CA . ASP A 1 156 ? -4.644 10.667 -20.553 1.00 43.25 156 ASP A CA 1
ATOM 1200 C C . ASP A 1 156 ? -5.260 10.396 -19.160 1.00 43.25 156 ASP A C 1
ATOM 1202 O O . ASP A 1 156 ? -5.331 11.301 -18.326 1.00 43.25 156 ASP A O 1
ATOM 1206 N N . ASP A 1 157 ? -5.607 9.146 -18.843 1.00 49.53 157 ASP A N 1
ATOM 1207 C CA . ASP A 1 157 ? -6.179 8.722 -17.556 1.00 49.53 157 ASP A CA 1
ATOM 1208 C C . ASP A 1 157 ? -5.218 8.814 -16.356 1.00 49.53 157 ASP A C 1
ATOM 1210 O O . ASP A 1 157 ? -5.657 9.007 -15.223 1.00 49.53 157 ASP A O 1
ATOM 1214 N N . TYR A 1 158 ? -3.901 8.674 -16.547 1.00 45.66 158 TYR A N 1
ATOM 1215 C CA . TYR A 1 158 ? -2.962 8.672 -15.409 1.00 45.66 158 TYR A CA 1
ATOM 1216 C C . TYR A 1 158 ? -2.548 10.078 -14.973 1.00 45.66 158 TYR A C 1
ATOM 1218 O O . TYR A 1 158 ? -2.340 10.316 -13.781 1.00 45.66 158 TYR A O 1
ATOM 1226 N N . LYS A 1 159 ? -2.470 11.016 -15.924 1.00 45.72 159 LYS A N 1
ATOM 1227 C CA . LYS A 1 159 ? -2.189 12.431 -15.649 1.00 45.72 159 LYS A CA 1
ATOM 1228 C C . LYS A 1 159 ? -3.316 13.062 -14.836 1.00 45.72 159 LYS A C 1
ATOM 1230 O O . LYS A 1 159 ? -3.033 13.754 -13.863 1.00 45.72 159 LYS A O 1
ATOM 1235 N N . SER A 1 160 ? -4.574 12.784 -15.177 1.00 47.97 160 SER A N 1
ATOM 1236 C CA . SER A 1 160 ? -5.738 13.345 -14.478 1.00 47.97 160 SER A CA 1
ATOM 1237 C C . SER A 1 160 ? -5.829 12.893 -13.013 1.00 47.97 160 SER A C 1
ATOM 1239 O O . SER A 1 160 ? -6.054 13.732 -12.142 1.00 47.97 160 SER A O 1
ATOM 1241 N N . ILE A 1 161 ? -5.554 11.616 -12.717 1.00 47.31 161 ILE A N 1
ATOM 1242 C CA . ILE A 1 161 ? -5.578 11.058 -11.351 1.00 47.31 161 ILE A CA 1
ATOM 1243 C C . ILE A 1 161 ? -4.426 11.601 -10.495 1.00 47.31 161 ILE A C 1
ATOM 1245 O O . ILE A 1 161 ? -4.644 11.978 -9.347 1.00 47.31 161 ILE A O 1
ATOM 1249 N N . LEU A 1 162 ? -3.206 11.678 -11.041 1.00 48.97 162 LEU A N 1
ATOM 1250 C CA . LEU A 1 162 ? -2.062 12.270 -10.336 1.00 48.97 162 LEU A CA 1
ATOM 1251 C C . LEU A 1 162 ? -2.297 13.751 -10.045 1.00 48.97 162 LEU A C 1
ATOM 1253 O O . LEU A 1 162 ? -2.045 14.197 -8.934 1.00 48.97 162 LEU A O 1
ATOM 1257 N N . ILE A 1 163 ? -2.805 14.508 -11.018 1.00 48.62 163 ILE A N 1
ATOM 1258 C CA . ILE A 1 163 ? -3.106 15.932 -10.848 1.00 48.62 163 ILE A CA 1
ATOM 1259 C C . ILE A 1 163 ? -4.229 16.119 -9.819 1.00 48.62 163 ILE A C 1
ATOM 1261 O O . ILE A 1 163 ? -4.092 16.970 -8.946 1.00 48.62 163 ILE A O 1
ATOM 1265 N N . GLN A 1 164 ? -5.298 15.316 -9.848 1.00 49.94 164 GLN A N 1
ATOM 1266 C CA . GLN A 1 164 ? -6.373 15.399 -8.852 1.00 49.94 164 GLN A CA 1
ATOM 1267 C C . GLN A 1 164 ? -5.910 15.026 -7.440 1.00 49.94 164 GLN A C 1
ATOM 1269 O O . GLN A 1 164 ? -6.190 15.770 -6.503 1.00 49.94 164 GLN A O 1
ATOM 1274 N N . GLU A 1 165 ? -5.201 13.912 -7.260 1.00 49.31 165 GLU A N 1
ATOM 1275 C CA . GLU A 1 165 ? -4.780 13.444 -5.930 1.00 49.31 165 GLU A CA 1
ATOM 1276 C C . GLU A 1 165 ? -3.632 14.294 -5.361 1.00 49.31 165 GLU A C 1
ATOM 1278 O O . GLU A 1 165 ? -3.664 14.666 -4.189 1.00 49.31 165 GLU A O 1
ATOM 1283 N N . VAL A 1 166 ? -2.655 14.707 -6.180 1.00 48.97 166 VAL A N 1
ATOM 1284 C CA . VAL A 1 166 ? -1.562 15.593 -5.733 1.00 48.97 166 VAL A CA 1
ATOM 1285 C C . VAL A 1 166 ? -2.079 16.996 -5.417 1.00 48.97 166 VAL A C 1
ATOM 1287 O O . VAL A 1 166 ? -1.664 17.568 -4.415 1.00 48.97 166 VAL A O 1
ATOM 1290 N N . ASN A 1 167 ? -3.007 17.547 -6.208 1.00 43.28 167 ASN A N 1
ATOM 1291 C CA . ASN A 1 167 ? -3.543 18.889 -5.948 1.00 43.28 167 ASN A CA 1
ATOM 1292 C C . ASN A 1 167 ? -4.600 18.924 -4.830 1.00 43.28 167 ASN A C 1
ATOM 1294 O O . ASN A 1 167 ? -4.902 20.002 -4.327 1.00 43.28 167 ASN A O 1
ATOM 1298 N N . SER A 1 168 ? -5.176 17.779 -4.442 1.00 43.31 168 SER A N 1
ATOM 1299 C CA . SER A 1 168 ? -6.129 17.680 -3.322 1.00 43.31 168 SER A CA 1
ATOM 1300 C C . SER A 1 168 ? -5.493 17.215 -2.008 1.00 43.31 168 SER A C 1
ATOM 1302 O O . SER A 1 168 ? -6.159 17.217 -0.968 1.00 43.31 168 SER A O 1
ATOM 1304 N N . THR A 1 169 ? -4.209 16.842 -2.023 1.00 42.66 169 THR A N 1
ATOM 1305 C CA . THR A 1 169 ? -3.445 16.563 -0.804 1.00 42.66 169 THR A CA 1
ATOM 1306 C C . THR A 1 169 ? -2.962 17.896 -0.220 1.00 42.66 169 THR A C 1
ATOM 1308 O O . THR A 1 169 ? -2.279 18.637 -0.928 1.00 42.66 169 THR A O 1
ATOM 1311 N N . PRO A 1 170 ? -3.290 18.244 1.042 1.00 36.34 170 PRO A N 1
ATOM 1312 C CA . PRO A 1 170 ? -2.773 19.457 1.658 1.00 36.34 170 PRO A CA 1
ATOM 1313 C C . PRO A 1 170 ? -1.247 19.407 1.668 1.00 36.34 170 PRO A C 1
ATOM 1315 O O . PRO A 1 170 ? -0.646 18.481 2.214 1.00 36.34 170 PRO A O 1
ATOM 1318 N N . LEU A 1 171 ? -0.640 20.404 1.036 1.00 39.00 171 LEU A N 1
ATOM 1319 C CA . LEU A 1 171 ? 0.787 20.665 1.084 1.00 39.00 171 LEU A CA 1
ATOM 1320 C C . LEU A 1 171 ? 1.146 21.090 2.508 1.00 39.00 171 LEU A C 1
ATOM 1322 O O . LEU A 1 171 ? 0.969 22.249 2.874 1.00 39.00 171 LEU A O 1
ATOM 1326 N N . PHE A 1 172 ? 1.617 20.153 3.327 1.00 32.06 172 PHE A N 1
ATOM 1327 C CA . PHE A 1 172 ? 2.275 20.507 4.578 1.00 32.06 172 PHE A CA 1
ATOM 1328 C C . PHE A 1 172 ? 3.711 20.913 4.252 1.00 32.06 172 PHE A C 1
ATOM 1330 O O . PHE A 1 172 ? 4.609 20.080 4.181 1.00 32.06 172 PHE A O 1
ATOM 1337 N N . VAL A 1 173 ? 3.895 22.209 4.003 1.00 26.30 173 VAL A N 1
ATOM 1338 C CA . VAL A 1 173 ? 5.172 22.881 4.243 1.00 26.30 173 VAL A CA 1
ATOM 1339 C C . VAL A 1 173 ? 5.177 23.192 5.736 1.00 26.30 173 VAL A C 1
ATOM 1341 O O . VAL A 1 173 ? 4.296 23.909 6.208 1.00 26.30 173 VAL A O 1
ATOM 1344 N N . LEU A 1 174 ? 6.088 22.584 6.488 1.00 27.75 174 LEU A N 1
ATOM 1345 C CA . LEU A 1 174 ? 6.421 23.057 7.827 1.00 27.75 174 LEU A CA 1
ATOM 1346 C C . LEU A 1 174 ? 7.712 23.865 7.696 1.00 27.75 174 LEU A C 1
ATOM 1348 O O . LEU A 1 174 ? 8.698 23.345 7.170 1.00 27.75 174 LEU A O 1
ATOM 1352 N N . ASP A 1 175 ? 7.638 25.128 8.115 1.00 28.64 175 ASP A N 1
ATOM 1353 C CA . ASP A 1 175 ? 8.798 25.930 8.515 1.00 28.64 175 ASP A CA 1
ATOM 1354 C C . ASP A 1 175 ? 9.444 25.341 9.781 1.00 28.64 175 ASP A C 1
ATOM 1356 O O . ASP A 1 175 ? 8.691 24.814 10.641 1.00 28.64 175 ASP A O 1
#

Radius of gyration: 16.12 Å; chains: 1; bounding box: 38×48×40 Å

Secondary structure (DSSP, 8-state):
-HHHHHHHHHHHHHGGGT--TTTTHHHHHHHHHHHHHHHHHS-GGGS-HHHHHHHHHHHHHHHHHS-HHHHHHHHHHHHHHHT-HHHHT-GGGHHHHHHHHHHHHHHHHH-S-HHHHHHHHHHHHHHHHTT-S-----HHHHHHHHHHHHHS---THHHHHHHHHHHHS------

Foldseek 3Di:
DQVVLQVVLVVLLVCVPVDDLVRLLVSLLVLLVCLLCVVVPHPPVSDPLVSNLSSLVVLLCCLQDHDPSSVLSSLSSLLSNLNRLNNLQDPSCLVSNVSSLVSLVCQLPPPPDLSSNLSSVSSNLSSQQSPSDPDDPDPVSLVVNVVVVVPDPDDPVSVVSSCVSVVPRDPPDDD

Sequence (175 aa):
MNEVCGQIIRLCLLGKTVFDSKSLSHPLRAIGSILKVYGTFIKIEDVDLPQLSSSLAFVNKNLEHGPFKTRWNAAKSCQNLFSNNNLVSNNYLKRDLLIISSSLQSCLFNCPNFKVKIQSCIALSLLVKNKALNIEISQASLSSLKCDVTESETGDDYKSILIQEVNSTPLFVLD

pLDDT: mean 70.84, std 19.18, range [26.3, 95.12]